Protein AF-A0A7S0U1W2-F1 (afdb_monomer)

pLDDT: mean 80.25, std 11.86, range [46.16, 93.88]

Organism: Hemiselmis andersenii (NCBI:txid464988)

Nearest PDB structures (foldseek):
  1sfx-assembly1_A  TM=6.757E-01  e=2.272E-01  Archaeoglobus fulgidus DSM 4304
  3e6m-assembly2_D  TM=7.258E-01  e=4.079E-01  Ruegeria pomeroyi
  4zzl-assembly1_A  TM=5.467E-01  e=7.929E-02  Pseudomonas aeruginosa
  3g3z-assembly1_B  TM=7.580E-01  e=5.154E-01  Neisseria meningitidis serogroup B
  4gcv-assembly6_K  TM=6.200E-01  e=6.143E-01  Pseudomonas aeruginosa PAO1

Structure (mmCIF, N/CA/C/O backbone):
data_AF-A0A7S0U1W2-F1
#
_entry.id   AF-A0A7S0U1W2-F1
#
loop_
_atom_site.group_PDB
_atom_site.id
_atom_site.type_symbol
_atom_site.label_atom_id
_atom_site.label_alt_id
_atom_site.label_comp_id
_atom_site.label_asym_id
_atom_site.label_entity_id
_atom_site.label_seq_id
_atom_site.pdbx_PDB_ins_code
_atom_site.Cartn_x
_atom_site.Cartn_y
_atom_site.Cartn_z
_atom_site.occupancy
_atom_site.B_iso_or_equiv
_atom_site.auth_seq_id
_atom_site.auth_comp_id
_atom_site.auth_asym_id
_atom_site.auth_atom_id
_atom_site.pdbx_PDB_model_num
ATOM 1 N N . LYS A 1 1 ? 10.423 20.062 5.511 1.00 53.53 1 LYS A N 1
ATOM 2 C CA . LYS A 1 1 ? 10.220 18.624 5.182 1.00 53.53 1 LYS A CA 1
ATOM 3 C C . LYS A 1 1 ? 10.219 17.851 6.493 1.00 53.53 1 LYS A C 1
ATOM 5 O O . LYS A 1 1 ? 11.208 17.937 7.195 1.00 53.53 1 LYS A O 1
ATOM 10 N N . MET A 1 2 ? 9.140 17.138 6.807 1.00 59.88 2 MET A N 1
ATOM 11 C CA . MET A 1 2 ? 8.998 16.365 8.052 1.00 59.88 2 MET A CA 1
ATOM 12 C C . MET A 1 2 ? 10.034 15.234 8.143 1.00 59.88 2 MET A C 1
ATOM 14 O O . MET A 1 2 ? 10.199 14.505 7.146 1.00 59.88 2 MET A O 1
ATOM 18 N N . THR A 1 3 ? 10.687 15.077 9.297 1.00 79.56 3 THR A N 1
ATOM 19 C CA . THR A 1 3 ? 11.699 14.039 9.556 1.00 79.56 3 THR A CA 1
ATOM 20 C C . THR A 1 3 ? 11.063 12.641 9.604 1.00 79.56 3 THR A C 1
ATOM 22 O O . THR A 1 3 ? 9.839 12.486 9.663 1.00 79.56 3 THR A O 1
ATOM 25 N N . LYS A 1 4 ? 11.873 11.576 9.502 1.00 71.12 4 LYS A N 1
ATOM 26 C CA . LYS A 1 4 ? 11.363 10.189 9.576 1.00 71.12 4 LYS A CA 1
ATOM 27 C C . LYS A 1 4 ? 10.702 9.900 10.929 1.00 71.12 4 LYS A C 1
ATOM 29 O O . LYS A 1 4 ? 9.707 9.181 10.968 1.00 71.12 4 LYS A O 1
ATOM 34 N N . GLU A 1 5 ? 11.243 10.486 11.989 1.00 70.44 5 GLU A N 1
ATOM 35 C CA . GLU A 1 5 ? 10.803 10.317 13.371 1.00 70.44 5 GLU A CA 1
ATOM 36 C C . GLU A 1 5 ? 9.471 11.030 13.632 1.00 70.44 5 GLU A C 1
ATOM 38 O O . GLU A 1 5 ? 8.516 10.404 14.080 1.00 70.44 5 GLU A O 1
ATOM 43 N N . GLU A 1 6 ? 9.329 12.284 13.190 1.00 69.94 6 GLU A N 1
ATOM 44 C CA . GLU A 1 6 ? 8.062 13.028 13.263 1.00 69.94 6 GLU A CA 1
ATOM 45 C C . GLU A 1 6 ? 6.923 12.309 12.533 1.00 69.94 6 GLU A C 1
ATOM 47 O O . GLU A 1 6 ? 5.793 12.250 13.019 1.00 69.94 6 GLU A O 1
ATOM 52 N N . ARG A 1 7 ? 7.217 11.708 11.372 1.00 70.69 7 ARG A N 1
ATOM 53 C CA . ARG A 1 7 ? 6.228 10.905 10.642 1.00 70.69 7 ARG A CA 1
ATOM 54 C C . ARG A 1 7 ? 5.816 9.682 11.440 1.00 70.69 7 ARG A C 1
ATOM 56 O O . ARG A 1 7 ? 4.641 9.341 11.422 1.00 70.69 7 ARG A O 1
ATOM 63 N N . GLN A 1 8 ? 6.753 8.998 12.089 1.00 70.50 8 GLN A N 1
ATOM 64 C CA . GLN A 1 8 ? 6.433 7.827 12.899 1.00 70.50 8 GLN A CA 1
ATOM 65 C C . GLN A 1 8 ? 5.593 8.223 14.121 1.00 70.50 8 GLN A C 1
ATOM 67 O O . GLN A 1 8 ? 4.567 7.592 14.366 1.00 70.50 8 GLN A O 1
ATOM 72 N N . ASN A 1 9 ? 5.932 9.327 14.785 1.00 73.88 9 ASN A N 1
ATOM 73 C CA . ASN A 1 9 ? 5.165 9.860 15.912 1.00 73.88 9 ASN A CA 1
ATOM 74 C C . ASN A 1 9 ? 3.749 10.278 15.501 1.00 73.88 9 ASN A C 1
ATOM 76 O O . ASN A 1 9 ? 2.788 9.970 16.201 1.00 73.88 9 ASN A O 1
ATOM 80 N N . GLN A 1 10 ? 3.572 10.888 14.324 1.00 76.69 10 GLN A N 1
ATOM 81 C CA . GLN A 1 10 ? 2.232 11.164 13.793 1.00 76.69 10 GLN A CA 1
ATOM 82 C C . GLN A 1 10 ? 1.429 9.890 13.534 1.00 76.69 10 GLN A C 1
ATOM 84 O O . GLN A 1 10 ? 0.219 9.873 13.760 1.00 76.69 10 GLN A O 1
ATOM 89 N N . LYS A 1 11 ? 2.076 8.815 13.065 1.00 73.25 11 LYS A N 1
ATOM 90 C CA . LYS A 1 11 ? 1.386 7.538 12.862 1.00 73.25 11 LYS A CA 1
ATOM 91 C C . LYS A 1 11 ? 0.906 6.945 14.183 1.00 73.25 11 LYS A C 1
ATOM 93 O O . LYS A 1 11 ? -0.236 6.496 14.228 1.00 73.25 11 LYS A O 1
ATOM 98 N N . ILE A 1 12 ? 1.755 6.973 15.213 1.00 77.06 12 ILE A N 1
ATOM 99 C CA . ILE A 1 12 ? 1.435 6.492 16.565 1.00 77.06 12 ILE A CA 1
ATOM 100 C C . ILE A 1 12 ? 0.290 7.320 17.149 1.00 77.06 12 ILE A C 1
ATOM 102 O O . ILE A 1 12 ? -0.743 6.760 17.499 1.00 77.06 12 ILE A O 1
ATOM 106 N N . LYS A 1 13 ? 0.395 8.652 17.113 1.00 81.12 13 LYS A N 1
ATOM 107 C CA . LYS A 1 13 ? -0.654 9.555 17.601 1.00 81.12 13 LYS A CA 1
ATOM 108 C C . LYS A 1 13 ? -2.004 9.305 16.923 1.00 81.12 13 LYS A C 1
ATOM 110 O O . LYS A 1 13 ? -3.034 9.225 17.583 1.00 81.12 13 LYS A O 1
ATOM 115 N N . ARG A 1 14 ? -2.017 9.117 15.597 1.00 79.00 14 ARG A N 1
ATOM 116 C CA . ARG A 1 14 ? -3.259 8.811 14.866 1.00 79.00 14 ARG A CA 1
ATOM 117 C C . ARG A 1 14 ? -3.827 7.441 15.246 1.00 79.00 14 ARG A C 1
ATOM 119 O O . ARG A 1 14 ? -5.040 7.266 15.272 1.00 79.00 14 ARG A O 1
ATOM 126 N N . GLN A 1 15 ? -2.963 6.464 15.514 1.00 81.75 15 GLN A N 1
ATOM 127 C CA . GLN A 1 15 ? -3.381 5.150 15.993 1.00 81.75 15 GLN A CA 1
ATOM 128 C C . GLN A 1 15 ? -4.019 5.247 17.384 1.00 81.75 15 GLN A C 1
ATOM 130 O O . GLN A 1 15 ? -5.081 4.667 17.598 1.00 81.75 15 GLN A O 1
ATOM 135 N N . GLU A 1 16 ? -3.440 6.032 18.291 1.00 81.56 16 GLU A N 1
ATOM 136 C CA . GLU A 1 16 ? -4.019 6.317 19.609 1.00 81.56 16 GLU A CA 1
ATOM 137 C C . GLU A 1 16 ? -5.373 7.029 19.509 1.00 81.56 16 GLU A C 1
ATOM 139 O O . GLU A 1 16 ? -6.297 6.684 20.241 1.00 81.56 16 GLU A O 1
ATOM 144 N N . GLU A 1 17 ? -5.531 7.973 18.578 1.00 84.38 17 GLU A N 1
ATOM 145 C CA . GLU A 1 17 ? -6.816 8.637 18.311 1.00 84.38 17 GL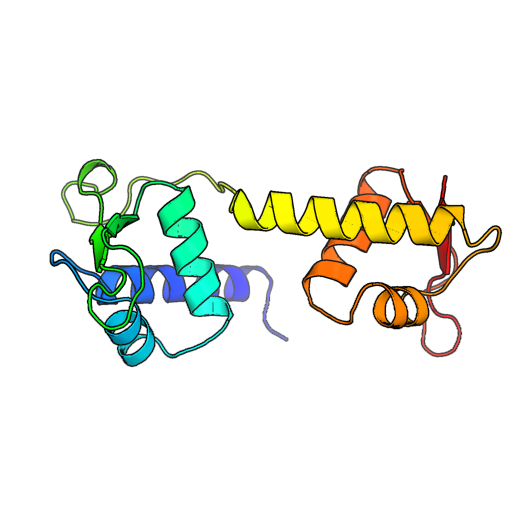U A CA 1
ATOM 146 C C . GLU A 1 17 ? -7.895 7.636 17.867 1.00 84.38 17 GLU A C 1
ATOM 148 O O . GLU A 1 17 ? -9.014 7.675 18.381 1.00 84.38 17 GLU A O 1
ATOM 153 N N . VAL A 1 18 ? -7.562 6.697 16.969 1.00 84.25 18 VAL A N 1
ATOM 154 C CA . VAL A 1 18 ? -8.474 5.612 16.552 1.00 84.25 18 VAL A CA 1
ATOM 155 C C . VAL A 1 18 ? -8.858 4.725 17.730 1.00 84.25 18 VAL A C 1
ATOM 157 O O . VAL A 1 18 ? -10.035 4.423 17.914 1.00 84.25 18 VAL A O 1
ATOM 160 N N . MET A 1 19 ? -7.889 4.345 18.558 1.00 81.81 19 MET A N 1
ATOM 161 C CA . MET A 1 19 ? -8.143 3.529 19.745 1.00 81.81 19 MET A CA 1
ATOM 162 C C . MET A 1 19 ? -9.026 4.261 20.757 1.00 81.81 19 MET A C 1
ATOM 164 O O . MET A 1 19 ? -9.996 3.696 21.259 1.00 81.81 19 MET A O 1
ATOM 168 N N . ARG A 1 20 ? -8.759 5.546 21.002 1.00 83.75 20 ARG A N 1
ATOM 169 C CA . ARG A 1 20 ? -9.574 6.391 21.881 1.00 83.75 20 ARG A CA 1
ATOM 170 C C . ARG A 1 20 ? -10.997 6.565 21.349 1.00 83.75 20 ARG A C 1
ATOM 172 O O . ARG A 1 20 ? -11.936 6.610 22.139 1.00 83.75 20 ARG A O 1
ATOM 179 N N . ALA A 1 21 ? -11.167 6.642 20.029 1.00 85.06 21 ALA A N 1
ATOM 180 C CA . ALA A 1 21 ? -12.479 6.753 19.401 1.00 85.06 21 ALA A CA 1
ATOM 181 C C . ALA A 1 21 ? -13.338 5.490 19.584 1.00 85.06 21 ALA A C 1
ATOM 183 O O . ALA A 1 21 ?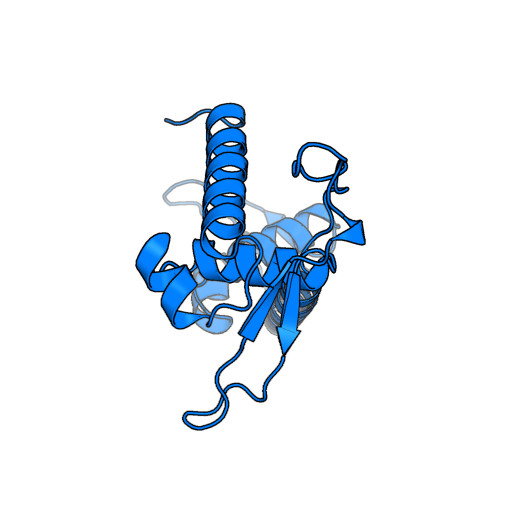 -14.557 5.626 19.730 1.00 85.06 21 ALA A O 1
ATOM 184 N N . ILE A 1 22 ? -12.714 4.303 19.603 1.00 84.88 22 ILE A N 1
ATOM 185 C CA . ILE A 1 22 ? -13.371 3.024 19.918 1.00 84.88 22 ILE A CA 1
ATOM 186 C C . ILE A 1 22 ? -13.666 2.933 21.419 1.00 84.88 22 ILE A C 1
ATOM 188 O O . ILE A 1 22 ? -14.805 2.704 21.820 1.00 84.88 22 ILE A O 1
ATOM 192 N N . GLY A 1 23 ? -12.661 3.183 22.260 1.00 79.44 23 GLY A N 1
ATOM 193 C CA . GLY A 1 23 ? -12.806 3.131 23.712 1.00 79.44 23 GLY A CA 1
ATOM 194 C C . GLY A 1 23 ? -13.235 1.749 24.221 1.00 79.44 23 GLY A C 1
ATOM 195 O O . GLY A 1 23 ? -12.903 0.717 23.643 1.00 79.44 23 GLY A O 1
ATOM 196 N N . ARG A 1 24 ? -13.968 1.723 25.341 1.00 73.50 24 ARG A N 1
ATOM 197 C CA . ARG A 1 24 ? -14.399 0.478 26.011 1.00 73.50 24 ARG A CA 1
ATOM 198 C C . ARG A 1 24 ? -15.697 -0.122 25.454 1.00 73.50 24 ARG A C 1
ATOM 200 O O . ARG A 1 24 ? -16.049 -1.235 25.830 1.00 73.50 24 ARG A O 1
ATOM 207 N N . ALA A 1 25 ? -16.415 0.600 24.597 1.00 76.06 25 ALA A N 1
ATOM 208 C CA . ALA A 1 25 ? -17.709 0.183 24.063 1.00 76.06 25 ALA A CA 1
ATOM 209 C C . ALA A 1 25 ? -17.594 -0.286 22.605 1.00 76.06 25 ALA A C 1
ATOM 211 O O . ALA A 1 25 ? -16.645 0.048 21.898 1.00 76.06 25 ALA A O 1
ATOM 212 N N . SER A 1 26 ? -18.584 -1.047 22.137 1.00 83.50 26 SER A N 1
ATOM 213 C CA . SER A 1 26 ? -18.717 -1.370 20.716 1.00 83.50 26 SER A 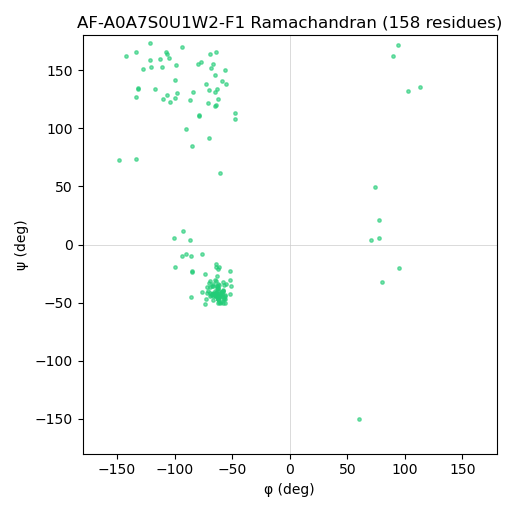CA 1
ATOM 214 C C . SER A 1 26 ? -19.151 -0.135 19.931 1.00 83.50 26 SER A C 1
ATOM 216 O O . SER A 1 26 ? -20.222 0.411 20.195 1.00 83.50 26 SER A O 1
ATOM 218 N N . VAL A 1 27 ? -18.357 0.277 18.944 1.00 87.69 27 VAL A N 1
ATOM 219 C CA . VAL A 1 27 ? -18.674 1.421 18.073 1.00 87.69 27 VAL A CA 1
ATOM 220 C C . VAL A 1 27 ? -18.755 0.997 16.615 1.00 87.69 27 VAL A C 1
ATOM 222 O O . VAL A 1 27 ? -18.097 0.049 16.197 1.00 87.69 27 VAL A O 1
ATOM 225 N N . THR A 1 28 ? -19.538 1.704 15.808 1.00 87.38 28 THR A N 1
ATOM 226 C CA . THR A 1 28 ? -19.588 1.451 14.362 1.00 87.38 28 THR A CA 1
ATOM 227 C C . THR A 1 28 ? -18.370 2.043 13.650 1.00 87.38 28 THR A C 1
ATOM 229 O O . THR A 1 28 ? -17.779 3.015 14.129 1.00 87.38 28 THR A O 1
ATOM 232 N N . GLU A 1 29 ? -18.019 1.516 12.467 1.00 84.44 29 GLU A N 1
ATOM 233 C CA . GLU A 1 29 ? -16.972 2.126 11.621 1.00 84.44 29 GLU A CA 1
ATOM 234 C C . GLU A 1 29 ? -17.251 3.616 11.388 1.00 84.44 29 GLU A C 1
ATOM 236 O O . GLU A 1 29 ? -16.358 4.451 11.511 1.00 84.44 29 GLU A O 1
ATOM 241 N N . LYS A 1 30 ? -18.520 3.951 11.118 1.00 85.31 30 LYS A N 1
ATOM 242 C CA . LYS A 1 30 ? -18.970 5.320 10.866 1.00 85.31 30 LYS A CA 1
ATOM 243 C C . LYS A 1 30 ? -18.638 6.251 12.035 1.00 85.31 30 LYS A C 1
ATOM 245 O O . LYS A 1 30 ? -18.038 7.293 11.802 1.00 85.31 30 LYS A O 1
ATOM 250 N N . CYS A 1 31 ? -18.916 5.851 13.279 1.00 85.38 31 CYS A N 1
ATOM 251 C CA . CYS A 1 31 ? -18.571 6.658 14.454 1.00 85.38 31 CYS A CA 1
ATOM 252 C C . CYS A 1 31 ? -17.059 6.873 14.613 1.00 85.38 31 CYS A C 1
ATOM 254 O O . CYS A 1 31 ? -16.632 7.951 15.026 1.00 85.38 31 CYS A O 1
ATOM 256 N N . VAL A 1 32 ? -16.234 5.869 14.300 1.00 86.44 32 VAL A N 1
ATOM 257 C CA . VAL A 1 32 ? -14.770 6.025 14.362 1.00 86.44 32 VAL A CA 1
ATOM 258 C C . VAL A 1 32 ? -14.294 7.024 13.309 1.00 86.44 32 VAL A C 1
ATOM 260 O O . VAL A 1 32 ? -13.483 7.902 13.607 1.00 86.44 32 VAL A O 1
ATOM 263 N N . LEU A 1 33 ? -14.814 6.912 12.085 1.00 86.88 33 LEU A N 1
ATOM 264 C CA . LEU A 1 33 ? -14.470 7.808 10.983 1.00 86.88 33 LEU A CA 1
ATOM 265 C C . LEU A 1 33 ? -14.973 9.238 11.223 1.00 86.88 33 LEU A C 1
ATOM 267 O O . LEU A 1 33 ? -14.256 10.175 10.896 1.00 86.88 33 LEU A O 1
ATOM 271 N N . GLU A 1 34 ? -16.137 9.427 11.844 1.00 86.38 34 GLU A N 1
ATOM 272 C CA . GLU A 1 34 ? -16.636 10.754 12.232 1.00 86.38 34 GLU A CA 1
ATOM 273 C C . GLU A 1 34 ? -15.749 11.417 13.298 1.00 86.38 34 GLU A C 1
ATOM 275 O O . GLU A 1 34 ? -15.466 12.607 13.200 1.00 86.38 34 GLU A O 1
ATOM 280 N N . LYS A 1 35 ? -15.247 10.656 14.282 1.00 86.12 35 LYS A N 1
ATOM 281 C CA . LYS A 1 35 ? -14.401 11.198 15.363 1.00 86.12 35 LYS A CA 1
ATOM 282 C C . LYS A 1 35 ? -12.962 11.501 14.937 1.00 86.12 35 LYS A C 1
ATOM 284 O O . LYS A 1 35 ? -12.388 12.489 15.383 1.00 86.12 35 LYS A O 1
ATOM 289 N N . VAL A 1 36 ? -12.351 10.634 14.128 1.00 85.69 36 VAL A N 1
ATOM 290 C CA . VAL A 1 36 ? -10.917 10.725 13.760 1.00 85.69 36 VAL A CA 1
ATOM 291 C C . VAL A 1 36 ? -10.709 11.361 12.380 1.00 85.69 36 VAL A C 1
ATOM 293 O O . VAL A 1 36 ? -9.612 11.823 12.043 1.00 85.69 36 VAL A O 1
ATOM 296 N N . GLY A 1 37 ? -11.759 11.375 11.563 1.00 85.50 37 GLY A N 1
ATOM 297 C CA . GLY A 1 37 ? -11.755 11.801 10.172 1.00 85.50 37 GLY A CA 1
ATOM 298 C C . GLY A 1 37 ? -11.770 10.614 9.211 1.00 85.50 37 GLY A C 1
ATOM 299 O O . GLY A 1 37 ? -10.956 9.683 9.319 1.00 85.50 37 GLY A O 1
ATOM 300 N N . ASP A 1 38 ? -12.670 10.685 8.227 1.00 84.31 38 ASP A N 1
ATOM 301 C CA . ASP A 1 38 ? -12.728 9.743 7.118 1.00 84.31 38 ASP A CA 1
ATOM 302 C C . ASP A 1 38 ? -11.527 9.960 6.192 1.00 84.31 38 ASP A C 1
ATOM 304 O O . ASP A 1 38 ? -11.532 10.768 5.264 1.00 84.31 38 ASP A O 1
ATOM 308 N N . SER A 1 39 ? -10.460 9.218 6.469 1.00 81.50 39 SER A N 1
ATOM 309 C CA . SER A 1 39 ? -9.296 9.171 5.607 1.00 81.50 39 SER A CA 1
ATOM 310 C C . SER A 1 39 ? -8.946 7.733 5.262 1.00 81.50 39 SER A C 1
ATOM 312 O O . SER A 1 39 ? -9.127 6.793 6.047 1.00 81.50 39 SER A O 1
ATOM 314 N N . ARG A 1 40 ? -8.345 7.556 4.080 1.00 78.38 40 ARG A N 1
ATOM 315 C CA . ARG A 1 40 ? -7.731 6.281 3.687 1.00 78.38 40 ARG A CA 1
ATOM 316 C C . ARG A 1 40 ? -6.767 5.770 4.761 1.00 78.38 40 ARG A C 1
ATOM 318 O O . ARG A 1 40 ? -6.685 4.563 4.974 1.00 78.38 40 ARG A O 1
ATOM 325 N N . TYR A 1 41 ? -6.066 6.687 5.425 1.00 80.25 41 TYR A N 1
ATOM 326 C CA . TYR A 1 41 ? -5.109 6.377 6.474 1.00 80.25 41 TYR A CA 1
ATOM 327 C C . TYR A 1 41 ? -5.798 5.845 7.742 1.00 80.25 41 TYR A C 1
ATOM 329 O O . TYR A 1 41 ? -5.393 4.801 8.244 1.00 80.25 41 TYR A O 1
ATOM 337 N N . THR A 1 42 ? -6.902 6.460 8.181 1.00 83.12 42 THR A N 1
ATOM 338 C CA . THR A 1 42 ? -7.724 5.997 9.318 1.00 83.12 42 THR A CA 1
ATOM 339 C C . THR A 1 42 ? -8.244 4.577 9.086 1.00 83.12 42 THR A C 1
ATOM 341 O O . THR A 1 42 ? -8.079 3.701 9.935 1.00 83.12 42 THR A O 1
ATOM 344 N N . ARG A 1 43 ? -8.794 4.301 7.893 1.00 83.38 43 ARG A N 1
ATOM 345 C CA . ARG A 1 43 ? -9.242 2.945 7.522 1.00 83.38 43 ARG A CA 1
ATOM 346 C C . ARG A 1 43 ? -8.094 1.934 7.494 1.00 83.38 43 ARG A C 1
ATOM 348 O O . ARG A 1 43 ? -8.292 0.758 7.780 1.00 83.38 43 ARG A O 1
ATOM 355 N N . GLU A 1 44 ? -6.892 2.362 7.113 1.00 79.44 44 GLU A N 1
ATOM 356 C CA . GLU A 1 44 ? -5.711 1.495 7.101 1.00 79.44 44 GLU A CA 1
ATOM 357 C C . GLU A 1 44 ? -5.210 1.172 8.512 1.00 79.44 44 GLU A C 1
ATOM 359 O O . GLU A 1 44 ? -4.834 0.028 8.762 1.00 79.44 44 GLU A O 1
ATOM 364 N N . ILE A 1 45 ? -5.290 2.128 9.442 1.00 83.00 45 ILE A N 1
ATOM 365 C CA . ILE A 1 45 ? -5.055 1.883 10.870 1.00 83.00 45 ILE A CA 1
ATOM 366 C C . ILE A 1 45 ? -6.072 0.872 11.401 1.00 83.00 45 ILE A C 1
ATOM 368 O O . ILE A 1 45 ? -5.664 -0.126 11.984 1.00 83.00 45 ILE A O 1
ATOM 372 N N . LEU A 1 46 ? -7.371 1.065 11.142 1.00 83.88 46 LEU A N 1
ATOM 373 C CA . LEU A 1 46 ? -8.409 0.118 11.568 1.00 83.88 46 LEU A CA 1
ATOM 374 C C . LEU A 1 46 ? -8.143 -1.298 11.050 1.00 83.88 46 LEU A C 1
ATOM 376 O O . LEU A 1 46 ? -8.176 -2.248 11.825 1.00 83.88 46 LEU A O 1
ATOM 380 N N . ARG A 1 47 ? -7.811 -1.456 9.762 1.00 82.81 47 ARG A N 1
ATOM 381 C CA . ARG A 1 47 ? -7.450 -2.772 9.207 1.00 82.81 47 ARG A CA 1
ATOM 382 C C . ARG A 1 47 ? -6.234 -3.384 9.896 1.00 82.81 47 ARG A C 1
ATOM 384 O O . ARG A 1 47 ? -6.245 -4.580 10.167 1.00 82.81 47 ARG A O 1
ATOM 391 N N . ARG A 1 48 ? -5.209 -2.582 10.199 1.00 80.12 48 ARG A N 1
ATOM 392 C CA . ARG A 1 48 ? -4.027 -3.059 10.925 1.00 80.12 48 ARG A CA 1
ATOM 393 C C . ARG A 1 48 ? -4.384 -3.513 12.340 1.00 80.12 48 ARG A C 1
ATOM 395 O O . ARG A 1 48 ? -3.953 -4.585 12.736 1.00 80.12 48 ARG A O 1
ATOM 402 N N . LEU A 1 49 ? -5.192 -2.745 13.065 1.00 81.75 49 LEU A N 1
ATOM 403 C CA . LEU A 1 49 ? -5.632 -3.095 14.418 1.00 81.75 49 LEU A CA 1
ATOM 404 C C . LEU A 1 49 ? -6.476 -4.379 14.439 1.00 81.75 49 LEU A C 1
ATOM 406 O O . LEU A 1 49 ? -6.315 -5.197 15.341 1.00 81.75 49 LEU A O 1
ATOM 410 N N . LEU A 1 50 ? -7.325 -4.582 13.423 1.00 82.31 50 LEU A N 1
ATOM 411 C CA . LEU A 1 50 ? -8.054 -5.841 13.229 1.00 82.31 50 LEU A CA 1
ATOM 412 C C . LEU A 1 50 ? -7.102 -7.012 12.982 1.00 82.31 50 LEU A C 1
ATOM 414 O O . LEU A 1 50 ? -7.232 -8.068 13.589 1.00 82.31 50 LEU A O 1
ATOM 418 N N . ALA A 1 51 ? -6.126 -6.818 12.098 1.00 75.31 51 ALA A N 1
ATOM 419 C CA . ALA A 1 51 ? -5.131 -7.834 11.789 1.00 75.31 51 ALA A CA 1
ATOM 420 C C . ALA A 1 51 ? -4.239 -8.199 12.983 1.00 75.31 51 ALA A C 1
ATOM 422 O O . ALA A 1 51 ? -3.792 -9.336 13.086 1.00 75.31 51 ALA A O 1
ATOM 423 N N .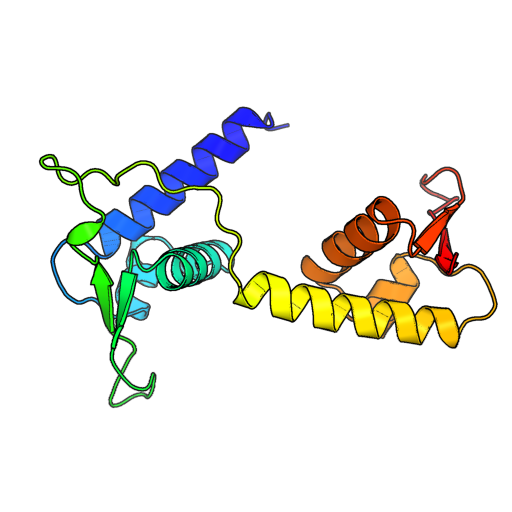 GLN A 1 52 ? -3.978 -7.239 13.871 1.00 73.94 52 GLN A N 1
ATOM 424 C CA . GLN A 1 52 ? -3.229 -7.450 15.107 1.00 73.94 52 GLN A CA 1
ATOM 425 C C . GLN A 1 52 ? -4.062 -8.154 16.191 1.00 73.94 52 GLN A C 1
ATOM 427 O O . GLN A 1 52 ? -3.516 -8.479 17.238 1.00 73.94 52 GLN A O 1
ATOM 432 N N . GLY A 1 53 ? -5.371 -8.351 15.987 1.00 74.00 53 GLY A N 1
ATOM 433 C CA . GLY A 1 53 ? -6.272 -8.894 17.010 1.00 74.00 53 GLY A CA 1
ATOM 434 C C . GLY A 1 53 ? -6.553 -7.935 18.175 1.00 74.00 53 GLY A C 1
ATOM 435 O O . GLY A 1 53 ? -7.269 -8.295 19.110 1.00 74.00 53 GLY A O 1
ATOM 436 N N . ILE A 1 54 ? -6.029 -6.703 18.108 1.00 79.12 54 ILE A N 1
ATOM 437 C CA . ILE A 1 54 ? -6.257 -5.637 19.095 1.00 79.12 54 ILE A CA 1
ATOM 438 C C . ILE A 1 54 ? -7.698 -5.155 19.023 1.00 79.12 54 ILE A C 1
ATOM 440 O O . ILE A 1 54 ? -8.294 -4.814 20.038 1.00 79.12 54 ILE A O 1
ATOM 444 N N . VAL A 1 55 ? -8.261 -5.103 17.819 1.00 84.19 55 VAL A N 1
ATOM 445 C CA . VAL A 1 55 ? -9.660 -4.755 17.612 1.00 84.19 55 VAL A CA 1
ATOM 446 C C . VAL A 1 55 ? -10.355 -5.955 16.995 1.00 84.19 55 VAL A C 1
ATOM 448 O O . VAL A 1 55 ? -9.861 -6.561 16.052 1.00 84.19 55 VAL A O 1
ATOM 451 N N . ASN A 1 56 ? -11.523 -6.287 17.521 1.00 84.81 56 ASN A N 1
ATOM 452 C CA . ASN A 1 56 ? -12.421 -7.263 16.938 1.00 84.81 56 ASN A CA 1
ATOM 453 C C . ASN A 1 56 ? -13.522 -6.547 16.173 1.00 84.81 56 ASN A C 1
ATOM 455 O O . ASN A 1 56 ? -14.034 -5.517 16.613 1.00 84.81 56 ASN A O 1
ATOM 459 N N . ARG A 1 57 ? -13.893 -7.127 15.033 1.00 87.44 57 ARG A N 1
ATOM 460 C CA . ARG A 1 57 ? -15.024 -6.680 14.228 1.00 87.44 57 ARG A CA 1
ATOM 461 C C . ARG A 1 57 ? -16.146 -7.703 14.313 1.00 87.44 57 ARG A C 1
ATOM 463 O O . ARG A 1 57 ? -15.930 -8.867 13.986 1.00 87.44 57 ARG A O 1
ATOM 470 N N . LYS A 1 58 ? -17.337 -7.257 14.695 1.00 82.50 58 LYS A N 1
ATOM 471 C CA . LYS A 1 58 ? -18.588 -8.021 14.638 1.00 82.50 58 LYS A CA 1
ATOM 472 C C . LYS A 1 58 ? -19.532 -7.398 13.604 1.00 82.50 58 LYS A C 1
ATOM 474 O O . LYS A 1 58 ? -19.368 -6.234 13.243 1.00 82.50 58 LYS A O 1
ATOM 479 N N . GLY A 1 59 ? -20.494 -8.182 13.130 1.00 79.88 59 GLY A N 1
ATOM 480 C CA . GLY A 1 59 ? -21.470 -7.763 12.122 1.00 79.88 59 GLY A CA 1
ATOM 481 C C . GLY A 1 59 ? -21.026 -8.024 10.679 1.00 79.88 59 GLY A C 1
ATOM 482 O O . GLY A 1 59 ? -19.848 -8.269 10.394 1.00 79.88 59 GLY A O 1
ATOM 483 N N . LYS A 1 60 ? -21.995 -8.010 9.763 1.00 77.38 60 LYS A N 1
ATOM 484 C CA . LYS A 1 60 ? -21.832 -8.347 8.339 1.00 77.38 60 LYS A CA 1
ATOM 485 C C . LYS A 1 60 ? -21.481 -7.149 7.448 1.00 77.38 60 LYS A C 1
ATOM 487 O O . LYS A 1 60 ? -21.148 -7.350 6.283 1.00 77.38 60 LYS A O 1
ATOM 492 N N . GLY A 1 61 ? -21.513 -5.926 7.979 1.00 75.69 61 GLY A N 1
ATOM 493 C CA . GLY A 1 61 ? -21.175 -4.705 7.241 1.00 75.69 61 GLY A CA 1
ATOM 494 C C . GLY A 1 61 ? -22.271 -4.218 6.296 1.00 75.69 61 GLY A C 1
ATOM 495 O O . GLY A 1 61 ? -21.976 -3.494 5.349 1.00 75.69 61 GLY A O 1
ATOM 496 N N . GLY A 1 62 ? -23.515 -4.637 6.526 1.00 76.19 62 GLY A N 1
ATOM 497 C CA . GLY A 1 62 ? -24.680 -4.172 5.776 1.00 76.19 62 GLY A CA 1
ATOM 498 C C . GLY A 1 62 ? -25.372 -2.995 6.464 1.00 76.19 62 GLY A C 1
ATOM 499 O O . GLY A 1 62 ? -25.112 -2.706 7.628 1.00 76.19 62 GLY A O 1
ATOM 500 N N . SER A 1 63 ? -26.313 -2.353 5.770 1.00 71.12 63 SER A N 1
ATOM 501 C CA . SER A 1 63 ? -27.118 -1.241 6.306 1.00 71.12 63 SER A CA 1
ATOM 502 C C . SER A 1 63 ? -27.857 -1.609 7.600 1.00 71.12 63 SER A C 1
ATOM 504 O O . SER A 1 63 ? -27.988 -0.779 8.492 1.00 71.12 63 SER A O 1
ATOM 506 N N . ASN A 1 64 ? -28.290 -2.871 7.703 1.00 75.62 64 ASN A N 1
ATOM 507 C CA . ASN A 1 64 ? -29.023 -3.415 8.851 1.00 75.62 64 ASN A CA 1
ATOM 508 C C . ASN A 1 64 ? -28.115 -4.091 9.894 1.00 75.62 64 ASN A C 1
ATOM 510 O O . ASN A 1 64 ? -28.589 -4.461 10.960 1.00 75.62 64 ASN A O 1
ATOM 514 N N . ASP A 1 65 ? -26.832 -4.291 9.582 1.00 76.81 65 ASP A N 1
ATOM 515 C CA . ASP A 1 65 ? -25.858 -4.939 10.467 1.00 76.81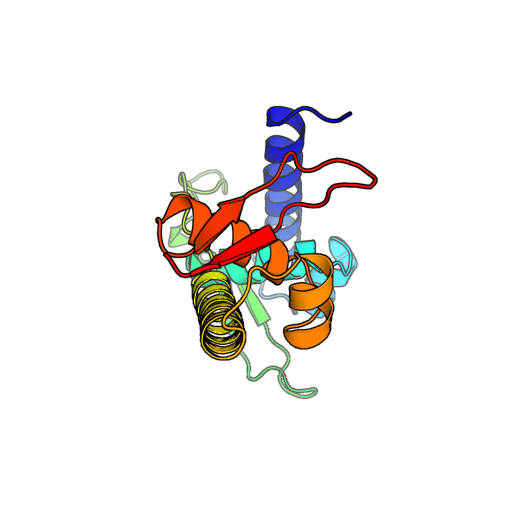 65 ASP A CA 1
ATOM 516 C C . ASP A 1 65 ? -24.466 -4.334 10.215 1.00 76.81 65 ASP A C 1
ATOM 518 O O . ASP A 1 65 ? -23.628 -4.939 9.528 1.00 76.81 65 ASP A O 1
ATOM 522 N N . PRO A 1 66 ? -24.243 -3.082 10.661 1.00 80.38 66 PRO A N 1
ATOM 523 C CA . PRO A 1 66 ? -23.001 -2.372 10.409 1.00 80.38 66 PRO A CA 1
ATOM 524 C C . PRO A 1 66 ? -21.842 -3.040 11.146 1.00 80.38 66 PRO A C 1
ATOM 526 O O . PRO A 1 66 ? -22.013 -3.682 12.180 1.00 80.38 66 PRO A O 1
ATOM 529 N N . PHE A 1 67 ? -20.624 -2.845 10.643 1.00 84.06 67 PHE A N 1
ATOM 530 C CA . PHE A 1 67 ? -19.447 -3.337 11.345 1.00 84.06 67 PHE A CA 1
ATOM 531 C C . PHE A 1 67 ? -19.288 -2.640 12.698 1.00 84.06 67 PHE A C 1
ATOM 533 O O . PHE A 1 67 ? -19.113 -1.419 12.758 1.00 84.06 67 PHE A O 1
ATOM 540 N N . LEU A 1 68 ? -19.307 -3.439 13.763 1.00 86.75 68 LEU A N 1
ATOM 541 C CA . LEU A 1 68 ? -19.047 -3.032 15.136 1.00 86.75 68 LEU A CA 1
ATOM 542 C C . LEU A 1 68 ? -17.615 -3.390 15.515 1.00 86.75 68 LEU A C 1
ATOM 544 O O . LEU A 1 68 ? -17.200 -4.540 15.391 1.00 86.75 68 LEU A O 1
ATOM 548 N N . TYR A 1 69 ? -16.874 -2.404 15.996 1.00 87.88 69 TYR A N 1
ATOM 549 C CA . TYR A 1 69 ? -15.485 -2.501 16.410 1.00 87.88 69 TYR A CA 1
ATOM 550 C C . TYR A 1 69 ? -15.420 -2.460 17.934 1.00 87.88 69 TYR A C 1
ATOM 552 O O . TYR A 1 69 ? -15.988 -1.567 18.562 1.00 87.88 69 TYR A O 1
ATOM 560 N N . THR A 1 70 ? -14.724 -3.426 18.523 1.00 86.19 70 THR A N 1
ATOM 561 C CA . THR A 1 70 ? -14.494 -3.533 19.971 1.00 86.19 70 THR A CA 1
ATOM 562 C C . THR A 1 70 ? -13.020 -3.782 20.234 1.00 86.19 70 THR A C 1
ATOM 564 O O . THR A 1 70 ? -12.441 -4.657 19.591 1.00 86.19 70 THR A O 1
ATOM 567 N N . ILE A 1 71 ? -12.415 -3.070 21.183 1.00 82.62 71 ILE A N 1
ATOM 568 C CA . ILE A 1 71 ? -11.038 -3.360 21.602 1.00 82.62 71 ILE A CA 1
ATOM 569 C C . ILE A 1 71 ? -11.020 -4.684 22.368 1.00 82.62 71 ILE A C 1
ATOM 571 O O . ILE A 1 71 ? -11.842 -4.918 23.251 1.00 82.62 71 ILE A O 1
ATOM 575 N N . ASN A 1 72 ? -10.076 -5.547 22.020 1.00 75.94 72 ASN A N 1
ATOM 576 C CA . ASN A 1 72 ? -9.794 -6.770 22.740 1.00 75.94 72 ASN A CA 1
ATOM 577 C C . ASN A 1 72 ? -8.961 -6.429 23.982 1.00 75.94 72 ASN A C 1
ATOM 579 O O . ASN A 1 72 ? -7.805 -6.014 23.885 1.00 75.94 72 ASN A O 1
ATOM 583 N N . THR A 1 73 ? -9.568 -6.568 25.158 1.00 66.56 73 THR A N 1
ATOM 584 C CA . THR A 1 73 ? -8.987 -6.158 26.443 1.00 66.56 73 THR A CA 1
ATOM 585 C C . THR A 1 73 ? -7.727 -6.936 26.816 1.00 66.56 73 THR A C 1
ATOM 587 O O . THR A 1 73 ? -6.923 -6.423 27.583 1.00 66.56 73 THR A O 1
ATOM 590 N N . CYS A 1 74 ? -7.491 -8.111 26.224 1.00 58.66 74 CYS A N 1
ATOM 591 C CA . CYS A 1 74 ? -6.273 -8.905 26.430 1.00 58.66 74 CYS A CA 1
ATOM 592 C C . CYS A 1 74 ? -4.984 -8.220 25.940 1.00 58.66 74 CYS A C 1
ATOM 594 O O . CYS A 1 74 ? -3.896 -8.639 26.317 1.00 58.66 74 CYS A O 1
ATOM 596 N N . HIS A 1 75 ? -5.092 -7.186 25.099 1.00 55.91 75 HIS A N 1
ATOM 597 C CA . HIS A 1 75 ? -3.945 -6.419 24.599 1.00 55.91 75 HIS A CA 1
ATOM 598 C C . HIS A 1 75 ? -3.743 -5.083 25.327 1.00 55.91 75 HIS A C 1
ATOM 600 O O . HIS A 1 75 ? -2.884 -4.296 24.931 1.00 55.91 75 HIS A O 1
ATOM 606 N N . LEU A 1 76 ? -4.529 -4.818 26.374 1.00 57.25 76 LEU A N 1
ATOM 607 C CA . LEU A 1 76 ? -4.404 -3.630 27.209 1.00 57.25 76 LEU A CA 1
ATOM 608 C C . LEU A 1 76 ? -3.612 -3.976 28.480 1.00 57.25 76 LEU A C 1
ATOM 610 O O . LEU A 1 76 ? -3.927 -4.937 29.175 1.00 57.25 76 LEU A O 1
ATOM 614 N N . ASN A 1 77 ? -2.607 -3.166 28.795 1.00 55.50 77 ASN A N 1
ATOM 615 C CA . ASN A 1 77 ? -1.955 -3.107 30.098 1.00 55.50 77 ASN A CA 1
ATOM 616 C C . ASN A 1 77 ? -2.959 -2.629 31.163 1.00 55.50 77 ASN A C 1
ATOM 618 O O . ASN A 1 77 ? -3.999 -2.050 30.838 1.00 55.50 77 ASN A O 1
ATOM 622 N N . CYS A 1 78 ? -2.618 -2.807 32.442 1.00 49.56 78 CYS A N 1
ATOM 623 C CA . CYS A 1 78 ? -3.442 -2.424 33.598 1.00 49.56 78 CYS A CA 1
ATOM 624 C C . CYS A 1 78 ? -3.916 -0.955 33.556 1.00 49.56 78 CYS A C 1
ATOM 626 O O . CYS A 1 78 ? -5.029 -0.654 33.983 1.00 49.56 78 CYS A O 1
ATOM 628 N N . ASP A 1 79 ? -3.117 -0.069 32.952 1.00 50.97 79 ASP A N 1
ATOM 629 C CA . ASP A 1 79 ? -3.407 1.365 32.796 1.00 50.97 79 ASP A CA 1
ATOM 630 C C . ASP A 1 79 ? -4.234 1.705 31.537 1.00 50.97 79 ASP A C 1
ATOM 632 O O . ASP A 1 79 ? -4.473 2.871 31.225 1.00 50.97 79 ASP A O 1
ATOM 636 N N . GLY A 1 80 ? -4.669 0.704 30.766 1.00 53.19 80 GLY A N 1
ATOM 637 C CA . GLY A 1 80 ? -5.407 0.891 29.512 1.00 53.19 80 GLY A CA 1
ATOM 638 C C . GLY A 1 80 ? -4.544 1.285 28.303 1.00 53.19 80 GLY A C 1
ATOM 639 O O . GLY A 1 80 ? -5.096 1.557 27.236 1.00 53.19 80 GLY A O 1
ATOM 640 N N . GLY A 1 81 ? -3.214 1.308 28.445 1.00 49.38 81 GLY A N 1
ATOM 641 C CA . GLY A 1 81 ? -2.260 1.414 27.330 1.00 49.38 81 GLY A CA 1
ATOM 642 C C . GLY A 1 81 ? -2.047 0.065 26.636 1.00 49.38 81 GLY A C 1
ATOM 643 O O . GLY A 1 81 ? -2.261 -0.969 27.249 1.00 49.38 81 GLY A O 1
ATOM 644 N N . LEU A 1 82 ? -1.643 0.033 25.365 1.00 55.12 82 LEU A N 1
ATOM 645 C CA . LEU A 1 82 ? -1.364 -1.235 24.673 1.00 55.12 82 LEU A CA 1
ATOM 646 C C . LEU A 1 82 ? -0.061 -1.867 25.183 1.00 55.12 82 LEU A C 1
ATOM 648 O O . LEU A 1 82 ? 0.943 -1.168 25.322 1.00 55.12 82 LEU A O 1
ATOM 652 N N . ALA A 1 83 ? -0.055 -3.187 25.383 1.00 54.00 83 ALA A N 1
ATOM 653 C CA . ALA A 1 83 ? 1.194 -3.946 25.444 1.00 54.00 83 ALA A CA 1
ATOM 654 C C . ALA A 1 83 ? 1.953 -3.743 24.121 1.00 54.00 83 ALA A C 1
ATOM 656 O O . ALA A 1 83 ? 1.314 -3.676 23.066 1.00 54.00 83 ALA A O 1
ATOM 657 N N . GLU A 1 84 ? 3.283 -3.598 24.161 1.00 48.56 84 GLU A N 1
ATOM 658 C CA . GLU A 1 84 ? 4.110 -3.352 22.972 1.00 48.56 84 GLU A CA 1
ATOM 659 C C . GLU A 1 84 ? 3.735 -4.321 21.846 1.00 48.56 84 GLU A C 1
ATOM 661 O O . GLU A 1 84 ? 3.981 -5.525 21.910 1.00 48.56 84 GLU A O 1
ATOM 666 N N . THR A 1 85 ? 3.079 -3.801 20.809 1.00 49.56 85 THR A N 1
ATOM 667 C CA . THR A 1 85 ? 2.673 -4.632 19.680 1.00 49.56 85 THR A CA 1
ATOM 668 C C . THR A 1 85 ? 3.833 -4.679 18.696 1.00 49.56 85 THR A C 1
ATOM 670 O O . THR A 1 85 ? 4.304 -3.623 18.260 1.00 49.56 85 THR A O 1
ATOM 673 N N . PRO A 1 86 ? 4.321 -5.877 18.318 1.00 46.16 86 PRO A N 1
ATOM 674 C CA . PRO A 1 86 ? 5.331 -5.990 17.280 1.00 46.16 86 PRO A CA 1
ATOM 675 C C . PRO A 1 86 ? 4.806 -5.315 16.011 1.00 46.16 86 PRO A C 1
ATOM 677 O O . PRO A 1 86 ? 3.598 -5.311 15.765 1.00 46.16 86 PRO A O 1
ATOM 680 N N . ASN A 1 87 ? 5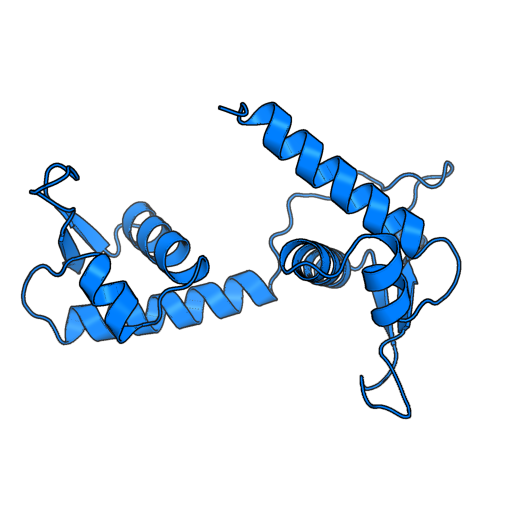.710 -4.765 15.197 1.00 50.50 87 ASN A N 1
ATOM 681 C CA . ASN A 1 87 ? 5.451 -4.164 13.880 1.00 50.50 87 ASN A CA 1
ATOM 682 C C . ASN A 1 87 ? 4.843 -5.176 12.873 1.00 50.50 87 ASN A C 1
ATOM 684 O O . ASN A 1 87 ? 5.420 -5.476 11.829 1.00 50.50 87 ASN A O 1
ATOM 688 N N . LEU A 1 88 ? 3.667 -5.719 13.172 1.00 52.34 88 LEU A N 1
ATOM 689 C CA . LEU A 1 88 ? 2.943 -6.679 12.361 1.00 52.34 88 LEU A CA 1
ATOM 690 C C . LEU A 1 88 ? 2.245 -5.924 11.232 1.00 52.34 88 LEU A C 1
ATOM 692 O O . LEU A 1 88 ? 1.352 -5.093 11.425 1.00 52.34 88 LEU A O 1
ATOM 696 N N . VAL A 1 89 ? 2.747 -6.184 10.030 1.00 56.31 89 VAL A N 1
ATOM 697 C CA . VAL A 1 89 ? 2.245 -5.671 8.758 1.00 56.31 89 VAL A CA 1
ATOM 698 C C . VAL A 1 89 ? 0.838 -6.228 8.527 1.00 56.31 89 VAL A C 1
ATOM 700 O O . VAL A 1 89 ? 0.633 -7.429 8.649 1.00 56.31 89 VAL A O 1
ATOM 703 N N . ASP A 1 90 ? -0.119 -5.363 8.170 1.00 61.62 90 ASP A N 1
ATOM 704 C CA . ASP A 1 90 ? -1.483 -5.751 7.767 1.00 61.62 90 ASP A CA 1
ATOM 705 C C . ASP A 1 90 ? -1.429 -6.901 6.724 1.00 61.62 90 ASP A C 1
ATOM 707 O O . ASP A 1 90 ? -0.971 -6.667 5.599 1.00 61.62 90 ASP A O 1
ATOM 711 N N . PRO A 1 91 ? -1.894 -8.128 7.036 1.00 63.59 91 PRO A N 1
ATOM 712 C CA . PRO A 1 91 ? -1.921 -9.256 6.107 1.00 63.59 91 PRO A CA 1
ATOM 713 C C . PRO A 1 91 ? -2.729 -8.944 4.845 1.00 63.59 91 PRO A C 1
ATOM 715 O O . PRO A 1 91 ? -2.380 -9.383 3.751 1.00 63.59 91 PRO A O 1
ATOM 718 N N . GLY A 1 92 ? -3.770 -8.114 4.954 1.00 70.12 92 GLY A N 1
ATOM 719 C CA . GLY A 1 92 ? -4.531 -7.634 3.807 1.00 70.12 92 GLY A CA 1
ATOM 720 C C . GLY A 1 92 ? -3.727 -6.671 2.933 1.00 70.12 92 GLY A C 1
ATOM 721 O O . GLY A 1 92 ? -3.911 -6.632 1.715 1.00 70.12 92 GLY A O 1
ATOM 722 N N . LEU A 1 93 ? -2.809 -5.889 3.506 1.00 75.50 93 LEU A N 1
ATOM 723 C CA . LEU A 1 93 ? -1.842 -5.105 2.736 1.00 75.50 93 LEU A CA 1
ATOM 724 C C . LEU A 1 93 ? -0.848 -6.018 2.020 1.00 75.50 93 LEU A C 1
ATOM 726 O O . LEU A 1 93 ? -0.583 -5.789 0.844 1.00 75.50 93 LEU A O 1
ATOM 730 N N . GLU A 1 94 ? -0.352 -7.052 2.692 1.00 80.69 94 GLU A N 1
ATOM 731 C CA . GLU A 1 94 ? 0.588 -8.012 2.113 1.00 80.69 94 GLU A CA 1
ATOM 732 C C . GLU A 1 94 ? -0.026 -8.763 0.922 1.00 80.69 94 GLU A C 1
ATOM 734 O O . GLU A 1 94 ? 0.562 -8.798 -0.158 1.00 80.69 94 GLU A O 1
ATOM 739 N N . VAL A 1 95 ? -1.256 -9.270 1.059 1.00 82.12 95 VAL A N 1
ATOM 740 C CA . VAL A 1 95 ? -1.980 -9.934 -0.039 1.00 82.12 95 VAL A CA 1
ATOM 741 C C . VAL A 1 95 ? -2.213 -8.976 -1.210 1.00 82.12 95 VAL A C 1
ATOM 743 O O . VAL A 1 95 ? -1.998 -9.345 -2.365 1.00 82.12 95 VAL A O 1
ATOM 746 N N . ARG A 1 96 ? -2.622 -7.728 -0.938 1.00 83.12 96 ARG A N 1
ATOM 747 C CA . ARG A 1 96 ? -2.796 -6.708 -1.986 1.00 83.12 96 ARG A CA 1
ATOM 748 C C . ARG A 1 96 ? -1.482 -6.402 -2.696 1.00 83.12 96 ARG A C 1
ATOM 750 O O . ARG A 1 96 ? -1.476 -6.324 -3.920 1.00 83.12 96 ARG A O 1
ATOM 757 N N . LEU A 1 97 ? -0.388 -6.247 -1.950 1.00 87.75 97 LEU A N 1
ATOM 758 C CA . LEU A 1 97 ? 0.931 -6.000 -2.524 1.00 87.75 97 LEU A CA 1
ATOM 759 C C . LEU A 1 97 ? 1.367 -7.168 -3.402 1.00 87.75 97 LEU A C 1
ATOM 761 O O . LEU A 1 97 ? 1.723 -6.922 -4.544 1.00 87.75 97 LEU A O 1
ATOM 765 N N . LYS A 1 98 ? 1.226 -8.418 -2.946 1.00 88.88 98 LYS A N 1
ATOM 766 C CA . LYS A 1 98 ? 1.541 -9.603 -3.761 1.00 88.88 98 LYS A CA 1
ATOM 767 C C . LYS A 1 98 ? 0.743 -9.657 -5.067 1.00 88.88 98 LYS A C 1
ATOM 769 O O . LYS A 1 98 ? 1.303 -9.978 -6.108 1.00 88.88 98 LYS A O 1
ATOM 774 N N . ARG A 1 99 ? -0.546 -9.295 -5.044 1.00 90.00 99 ARG A N 1
ATOM 775 C CA . ARG A 1 99 ? -1.370 -9.211 -6.267 1.00 90.00 99 ARG A CA 1
ATOM 776 C C . ARG A 1 99 ? -0.860 -8.142 -7.235 1.00 90.00 99 ARG A C 1
ATOM 778 O O . ARG A 1 99 ? -0.841 -8.369 -8.437 1.00 90.00 99 ARG A O 1
ATOM 785 N N . ILE A 1 100 ? -0.456 -6.980 -6.721 1.00 92.44 100 ILE A N 1
ATOM 786 C CA . ILE A 1 100 ? 0.134 -5.911 -7.540 1.00 92.44 100 ILE A CA 1
ATOM 787 C C . ILE A 1 100 ? 1.496 -6.359 -8.091 1.00 92.44 100 ILE A C 1
ATOM 789 O O . ILE A 1 100 ? 1.771 -6.149 -9.266 1.00 92.44 100 ILE A O 1
ATOM 793 N N . GLU A 1 101 ? 2.325 -7.012 -7.276 1.00 93.88 101 GLU A N 1
ATOM 794 C CA . GLU A 1 101 ? 3.620 -7.564 -7.689 1.00 93.88 101 GLU A CA 1
ATOM 795 C C . GLU A 1 101 ? 3.475 -8.587 -8.816 1.00 93.88 101 GLU A C 1
ATOM 797 O O . GLU A 1 101 ? 4.245 -8.534 -9.772 1.00 93.88 101 GLU A O 1
ATOM 802 N N . ALA A 1 102 ? 2.478 -9.473 -8.739 1.00 93.44 102 ALA A N 1
ATOM 803 C CA . ALA A 1 102 ? 2.179 -10.435 -9.797 1.00 93.44 102 ALA A CA 1
ATOM 804 C C . ALA A 1 102 ? 1.856 -9.727 -11.121 1.00 93.44 102 ALA A C 1
ATOM 806 O O . ALA A 1 102 ? 2.513 -9.994 -12.119 1.00 93.44 102 ALA A O 1
ATOM 807 N N . LYS A 1 103 ? 0.962 -8.729 -11.102 1.00 93.81 103 LYS A N 1
ATOM 808 C CA . LYS A 1 103 ? 0.625 -7.931 -12.295 1.00 93.81 103 LYS A CA 1
ATOM 809 C C . LYS A 1 103 ? 1.828 -7.203 -12.893 1.00 93.81 103 LYS A C 1
ATOM 811 O O . LYS A 1 103 ? 1.967 -7.140 -14.108 1.00 93.81 103 LYS A O 1
ATOM 816 N N . ILE A 1 104 ? 2.688 -6.627 -12.048 1.00 93.38 104 ILE A N 1
ATOM 817 C CA . ILE A 1 104 ? 3.920 -5.971 -12.512 1.00 93.38 104 ILE A CA 1
ATOM 818 C C . ILE A 1 104 ? 4.844 -7.006 -13.156 1.00 93.38 104 ILE A C 1
ATOM 820 O O . ILE A 1 104 ? 5.388 -6.748 -14.221 1.00 93.38 104 ILE A O 1
ATOM 824 N N . THR A 1 105 ? 5.003 -8.173 -12.532 1.00 92.88 105 THR A N 1
ATOM 825 C CA . THR A 1 105 ? 5.836 -9.260 -13.064 1.00 92.88 105 THR A CA 1
ATOM 826 C C . THR A 1 105 ? 5.306 -9.717 -14.425 1.00 92.88 105 THR A C 1
ATOM 828 O O . THR A 1 105 ? 6.064 -9.728 -15.382 1.00 92.88 105 THR A O 1
ATOM 831 N N . GLU A 1 106 ? 4.007 -10.002 -14.546 1.00 92.81 106 GLU A N 1
ATOM 832 C CA . GLU A 1 106 ? 3.350 -10.380 -15.809 1.00 92.81 106 GLU A CA 1
ATOM 833 C C . GLU A 1 106 ? 3.546 -9.325 -16.906 1.00 92.81 106 GLU A C 1
ATOM 835 O O . GLU A 1 106 ? 3.894 -9.660 -18.037 1.00 92.81 106 GLU A O 1
ATOM 840 N N . LEU A 1 107 ? 3.394 -8.041 -16.564 1.00 92.50 107 LEU A N 1
ATOM 841 C CA . LEU A 1 107 ? 3.640 -6.938 -17.492 1.00 92.50 107 LEU A CA 1
ATOM 842 C C . LEU A 1 107 ? 5.088 -6.924 -17.997 1.00 92.50 107 LEU A C 1
ATOM 844 O O . LEU A 1 107 ? 5.321 -6.713 -19.185 1.00 92.50 107 LEU A O 1
ATOM 848 N N . LEU A 1 108 ? 6.055 -7.139 -17.103 1.00 90.75 108 LEU A N 1
ATOM 849 C CA . LEU A 1 108 ? 7.471 -7.176 -17.461 1.00 90.75 108 LEU A CA 1
ATOM 850 C C . LEU A 1 108 ? 7.857 -8.456 -18.217 1.00 90.75 108 LEU A C 1
ATOM 852 O O . LEU A 1 108 ? 8.808 -8.418 -18.981 1.00 90.75 108 LEU A O 1
ATOM 856 N N . ILE A 1 109 ? 7.132 -9.568 -18.049 1.00 90.06 109 ILE A N 1
ATOM 857 C CA . ILE A 1 109 ? 7.311 -10.768 -18.888 1.00 90.06 109 ILE A CA 1
ATOM 858 C C . ILE A 1 109 ? 6.867 -10.458 -20.323 1.00 90.06 109 ILE A C 1
ATOM 860 O O . ILE A 1 109 ? 7.537 -10.836 -21.282 1.00 90.06 109 ILE A O 1
ATOM 864 N N . ALA A 1 110 ? 5.737 -9.762 -20.478 1.00 88.19 110 ALA A N 1
ATOM 865 C CA . ALA A 1 110 ? 5.202 -9.400 -21.788 1.00 88.19 110 ALA A CA 1
ATOM 866 C C . ALA A 1 110 ? 6.051 -8.330 -22.503 1.00 88.19 110 ALA A C 1
ATOM 868 O O . ALA A 1 110 ? 6.160 -8.335 -23.729 1.00 88.19 110 ALA A O 1
ATOM 869 N N . GLN A 1 111 ? 6.660 -7.412 -21.750 1.00 84.25 111 GLN A N 1
ATOM 870 C CA . GLN A 1 111 ? 7.571 -6.394 -22.270 1.00 84.25 111 GLN A CA 1
ATOM 871 C C . GLN A 1 111 ? 9.010 -6.923 -22.269 1.00 84.25 111 GLN A C 1
ATOM 873 O O . GLN A 1 111 ? 9.692 -6.871 -21.254 1.00 84.25 111 GLN A O 1
ATOM 878 N N . LYS A 1 112 ? 9.497 -7.391 -23.426 1.00 69.00 112 LYS A N 1
ATOM 879 C CA . LYS A 1 112 ? 10.889 -7.867 -23.574 1.00 69.00 112 LYS A CA 1
ATOM 880 C C . LYS A 1 112 ? 11.949 -6.785 -23.293 1.00 69.00 112 LYS A C 1
ATOM 882 O O . LYS A 1 112 ? 13.090 -7.127 -22.995 1.00 69.00 112 LYS A O 1
ATOM 887 N N . ASP A 1 113 ? 11.569 -5.507 -23.348 1.00 80.44 113 ASP A N 1
ATOM 888 C CA . ASP A 1 113 ? 12.445 -4.354 -23.128 1.00 80.44 113 ASP A CA 1
ATOM 889 C C . ASP A 1 113 ? 12.199 -3.651 -21.782 1.00 80.44 113 ASP A C 1
ATOM 891 O O . ASP A 1 113 ? 11.158 -3.791 -21.139 1.00 80.44 113 ASP A O 1
ATOM 895 N N . CYS A 1 114 ? 13.161 -2.823 -21.361 1.00 84.94 114 CYS A N 1
ATOM 896 C CA . CYS A 1 114 ? 13.050 -2.018 -20.145 1.00 84.94 114 CYS A CA 1
ATOM 897 C C . CYS A 1 114 ? 11.889 -1.008 -20.231 1.00 84.94 114 CYS A C 1
ATOM 899 O O . CYS A 1 114 ? 11.885 -0.133 -21.101 1.00 84.94 114 CYS A O 1
ATOM 901 N N . THR A 1 115 ? 10.978 -1.029 -19.257 1.00 91.00 115 THR A N 1
ATOM 902 C CA . THR A 1 115 ? 9.818 -0.122 -19.190 1.00 91.00 115 THR A CA 1
ATOM 903 C C . THR A 1 115 ? 9.961 0.946 -18.101 1.00 91.00 115 THR A C 1
ATOM 905 O O . THR A 1 115 ? 10.813 0.836 -17.230 1.00 91.00 115 THR A O 1
ATOM 908 N N . THR A 1 116 ? 9.138 1.996 -18.103 1.00 91.56 116 THR A N 1
ATOM 909 C CA . THR A 1 116 ? 9.204 3.078 -17.094 1.00 91.56 116 THR A CA 1
ATOM 910 C C . THR A 1 116 ? 8.172 2.897 -15.981 1.00 91.56 116 THR A C 1
ATOM 912 O O . THR A 1 116 ? 7.099 2.338 -16.204 1.00 91.56 116 THR A O 1
ATOM 915 N N . GLU A 1 117 ? 8.427 3.451 -14.788 1.00 91.38 117 GLU A N 1
ATOM 916 C CA . GLU A 1 117 ? 7.427 3.447 -13.700 1.00 91.38 117 GLU A CA 1
ATOM 917 C C . GLU A 1 117 ? 6.109 4.118 -14.126 1.00 91.38 117 GLU A C 1
ATOM 919 O O . GLU A 1 117 ? 5.033 3.662 -13.741 1.00 91.38 117 GLU A O 1
ATOM 924 N N . LYS A 1 118 ? 6.175 5.165 -14.963 1.00 90.06 118 LYS A N 1
ATOM 925 C CA . LYS A 1 118 ? 4.987 5.839 -15.507 1.00 90.06 118 LYS A CA 1
ATOM 926 C C . LYS A 1 118 ? 4.116 4.873 -16.313 1.00 90.06 118 LYS A C 1
ATOM 928 O O . LYS A 1 118 ? 2.901 4.864 -16.141 1.00 90.06 118 LYS A O 1
ATOM 933 N N . PHE A 1 119 ? 4.732 4.048 -17.157 1.00 90.69 119 PHE A N 1
ATOM 934 C CA . PHE A 1 119 ? 4.011 3.046 -17.936 1.00 90.69 119 PHE A CA 1
ATOM 935 C C . PHE A 1 119 ? 3.449 1.930 -17.046 1.00 90.69 119 PHE A C 1
ATOM 937 O O . PHE A 1 119 ? 2.275 1.589 -17.163 1.00 90.69 119 PHE A O 1
ATOM 944 N N . ILE A 1 120 ? 4.228 1.437 -16.077 1.00 92.19 120 ILE A N 1
ATOM 945 C CA . ILE A 1 120 ? 3.745 0.439 -15.108 1.00 92.19 120 ILE A CA 1
ATOM 946 C C . ILE A 1 120 ? 2.510 0.958 -14.360 1.00 92.19 120 ILE A C 1
ATOM 948 O O . ILE A 1 120 ? 1.524 0.239 -14.227 1.00 92.19 120 ILE A O 1
ATOM 952 N N . ARG A 1 121 ? 2.527 2.214 -13.898 1.00 92.94 121 ARG A N 1
ATOM 953 C CA . ARG A 1 121 ? 1.375 2.846 -13.231 1.00 92.94 121 ARG A CA 1
ATOM 954 C C . ARG A 1 121 ? 0.166 2.983 -14.147 1.00 92.94 121 ARG A C 1
ATOM 956 O O . ARG A 1 121 ? -0.950 2.805 -13.676 1.00 92.94 121 ARG A O 1
ATOM 963 N N . MET A 1 122 ? 0.374 3.254 -15.432 1.00 91.31 122 MET A N 1
ATOM 964 C CA . MET A 1 122 ? -0.709 3.327 -16.412 1.00 91.31 122 MET A CA 1
ATOM 965 C C . MET A 1 122 ? -1.416 1.976 -16.584 1.00 91.31 122 MET A C 1
ATOM 967 O O . MET A 1 122 ? -2.640 1.938 -16.622 1.00 91.31 122 MET A O 1
ATOM 971 N N . VAL A 1 123 ? -0.662 0.873 -16.635 1.00 90.56 123 VAL A N 1
ATOM 972 C CA . VAL A 1 123 ? -1.220 -0.466 -16.894 1.00 90.56 123 VAL A CA 1
ATOM 973 C C . VAL A 1 123 ? -1.719 -1.155 -15.619 1.00 90.56 123 VAL A C 1
ATOM 975 O O . VAL A 1 123 ? -2.806 -1.724 -15.590 1.00 90.56 123 VAL A O 1
ATOM 978 N N . VAL A 1 124 ? -0.938 -1.110 -14.537 1.00 89.56 124 VAL A N 1
ATOM 979 C CA . VAL A 1 124 ? -1.247 -1.800 -13.267 1.00 89.56 124 VAL A CA 1
ATOM 980 C C . VAL A 1 124 ? -2.172 -0.964 -12.371 1.00 89.56 124 VAL A C 1
ATOM 982 O O . VAL A 1 124 ? -2.872 -1.508 -11.511 1.00 89.56 124 VAL A O 1
ATOM 985 N N . GLY A 1 125 ? -2.191 0.353 -12.576 1.00 87.75 125 GLY A N 1
ATOM 986 C CA . GLY A 1 125 ? -2.982 1.325 -11.832 1.00 87.75 125 GLY A CA 1
ATOM 987 C C . GLY A 1 125 ? -2.116 2.271 -11.000 1.00 87.75 125 GLY A C 1
ATOM 988 O O . GLY A 1 125 ? -1.192 1.850 -10.291 1.00 87.75 125 GLY A O 1
ATOM 989 N N . ASP A 1 126 ? -2.444 3.563 -11.047 1.00 85.19 126 ASP A N 1
ATOM 990 C CA . ASP A 1 126 ? -1.706 4.601 -10.333 1.00 85.19 126 ASP A CA 1
ATOM 991 C C . ASP A 1 126 ? -2.189 4.729 -8.887 1.00 85.19 126 ASP A C 1
ATOM 993 O O . ASP A 1 126 ? -3.069 5.511 -8.534 1.00 85.19 126 ASP A O 1
ATOM 997 N N . ASN A 1 127 ? -1.627 3.892 -8.021 1.00 82.00 127 ASN A N 1
ATOM 998 C CA . ASN A 1 127 ? -1.915 3.932 -6.599 1.00 82.00 127 ASN A CA 1
ATOM 999 C C . ASN A 1 127 ? -0.626 3.853 -5.771 1.00 82.00 127 ASN A C 1
ATOM 1001 O O . ASN A 1 127 ? 0.464 3.521 -6.247 1.00 82.00 127 ASN A O 1
ATOM 1005 N N . THR A 1 128 ? -0.744 4.173 -4.483 1.00 74.62 128 THR A N 1
ATOM 1006 C CA . THR A 1 128 ? 0.384 4.123 -3.538 1.00 74.62 128 THR A CA 1
ATOM 1007 C C . THR A 1 128 ? 0.963 2.713 -3.361 1.00 74.62 128 THR A C 1
ATOM 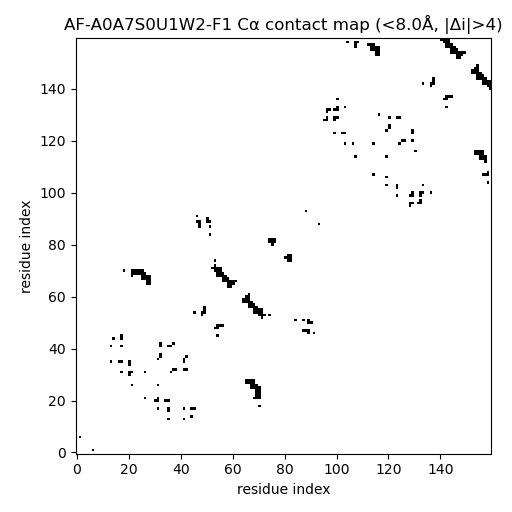1009 O O . THR A 1 128 ? 2.120 2.582 -2.959 1.00 74.62 128 THR A O 1
ATOM 1012 N N . GLY A 1 129 ? 0.190 1.666 -3.675 1.00 84.94 129 GLY A N 1
ATOM 1013 C CA . GLY A 1 129 ? 0.623 0.270 -3.641 1.00 84.94 129 GLY A CA 1
ATOM 1014 C C . GLY A 1 129 ? 1.601 -0.068 -4.764 1.00 84.94 129 GLY A C 1
ATOM 1015 O O . GLY A 1 129 ? 2.609 -0.711 -4.490 1.00 84.94 129 GLY A O 1
ATOM 1016 N N . THR A 1 130 ? 1.379 0.441 -5.978 1.00 89.94 130 THR A N 1
ATOM 1017 C CA . THR A 1 130 ? 2.221 0.181 -7.162 1.00 89.94 130 THR A CA 1
ATOM 1018 C C . THR A 1 130 ? 3.675 0.587 -6.934 1.00 89.94 130 THR A C 1
ATOM 1020 O O . THR A 1 130 ? 4.575 -0.236 -7.063 1.00 89.94 130 THR A O 1
ATOM 1023 N N . GLY A 1 131 ? 3.929 1.811 -6.460 1.00 90.44 131 GLY A N 1
ATOM 1024 C CA . GLY A 1 131 ? 5.299 2.248 -6.154 1.00 90.44 131 GLY A CA 1
ATOM 1025 C C . GLY A 1 131 ? 5.955 1.471 -5.004 1.00 90.44 131 GLY A C 1
ATOM 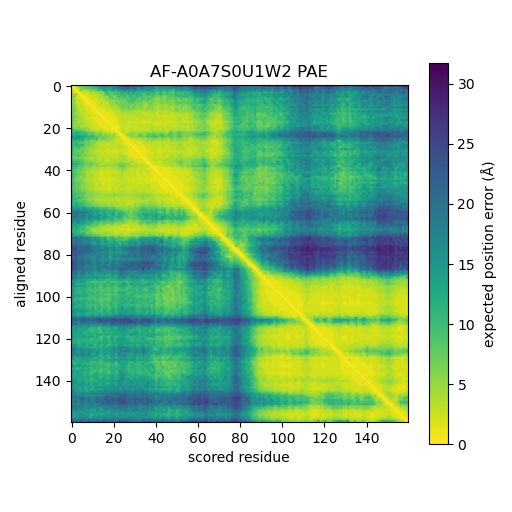1026 O O . GLY A 1 131 ? 7.172 1.295 -4.981 1.00 90.44 131 GLY A O 1
ATOM 1027 N N . LYS A 1 132 ? 5.170 0.986 -4.030 1.00 89.62 132 LYS A N 1
ATOM 1028 C CA . LYS A 1 132 ? 5.692 0.132 -2.951 1.00 89.62 132 LYS A CA 1
ATOM 1029 C C . LYS A 1 132 ? 6.049 -1.264 -3.471 1.00 89.62 132 LYS A C 1
ATOM 1031 O O . LYS A 1 132 ? 7.112 -1.758 -3.111 1.00 89.62 132 LYS A O 1
ATOM 1036 N N . ALA A 1 133 ? 5.210 -1.843 -4.325 1.00 93.00 133 ALA A N 1
ATOM 1037 C CA . ALA A 1 133 ? 5.444 -3.130 -4.970 1.00 93.00 133 ALA A CA 1
ATOM 1038 C C . ALA A 1 133 ? 6.696 -3.092 -5.861 1.00 93.00 133 ALA A C 1
ATOM 1040 O O . ALA A 1 133 ? 7.568 -3.935 -5.701 1.00 93.00 133 ALA A O 1
ATOM 1041 N N . ILE A 1 134 ? 6.857 -2.060 -6.702 1.00 92.88 134 ILE A N 1
ATOM 1042 C CA . ILE A 1 134 ? 8.066 -1.883 -7.531 1.00 92.88 134 ILE A CA 1
ATOM 1043 C C . ILE A 1 134 ? 9.324 -1.844 -6.658 1.00 92.88 134 ILE A C 1
ATOM 1045 O O . ILE A 1 134 ? 10.269 -2.587 -6.901 1.00 92.88 134 ILE A O 1
ATOM 1049 N N . ARG A 1 135 ? 9.339 -1.011 -5.606 1.00 91.69 135 ARG A N 1
ATOM 1050 C CA . ARG A 1 135 ? 10.495 -0.930 -4.697 1.00 91.69 135 ARG A CA 1
ATOM 1051 C C . ARG A 1 135 ? 10.820 -2.273 -4.050 1.00 91.69 135 ARG A C 1
ATOM 1053 O O . ARG A 1 135 ? 11.992 -2.596 -3.926 1.00 91.69 135 ARG A O 1
ATOM 1060 N N . ARG A 1 136 ? 9.803 -3.040 -3.651 1.00 91.56 136 ARG A N 1
ATOM 1061 C CA . ARG A 1 136 ? 10.000 -4.351 -3.028 1.00 91.56 136 ARG A CA 1
ATOM 1062 C C . ARG A 1 136 ? 10.529 -5.386 -4.016 1.00 91.56 136 ARG A C 1
ATOM 1064 O O . ARG A 1 136 ? 11.449 -6.113 -3.668 1.00 91.56 136 ARG A O 1
ATOM 1071 N N . LEU A 1 137 ? 10.010 -5.411 -5.243 1.00 93.25 137 LEU A N 1
ATOM 1072 C CA . LEU A 1 137 ? 10.529 -6.271 -6.308 1.00 93.25 137 LEU A CA 1
ATOM 1073 C C . LEU A 1 137 ? 12.004 -5.979 -6.602 1.00 93.25 137 LEU A C 1
ATOM 1075 O O . LEU A 1 137 ? 12.781 -6.917 -6.727 1.00 93.25 137 LEU A O 1
ATOM 1079 N N . VAL A 1 138 ? 12.395 -4.700 -6.621 1.00 93.25 138 VAL A N 1
ATOM 1080 C CA . VAL A 1 138 ? 13.799 -4.292 -6.791 1.00 93.25 138 VAL A CA 1
ATOM 1081 C C . VAL A 1 138 ? 14.661 -4.702 -5.597 1.00 93.25 138 VAL A C 1
ATOM 1083 O O . VAL A 1 138 ? 15.728 -5.273 -5.777 1.00 93.25 138 VAL A O 1
ATOM 1086 N N . SER A 1 139 ? 14.211 -4.443 -4.366 1.00 91.25 139 SER A N 1
ATOM 1087 C CA . SER A 1 139 ? 14.955 -4.836 -3.160 1.00 91.25 139 SER A CA 1
ATOM 1088 C C . SER A 1 139 ? 15.123 -6.351 -3.016 1.00 91.25 139 SER A C 1
ATOM 1090 O O . SER A 1 139 ? 16.093 -6.785 -2.407 1.00 91.25 139 SER A O 1
ATOM 1092 N N . ASN A 1 140 ? 14.207 -7.140 -3.579 1.00 91.19 140 ASN A N 1
ATOM 1093 C CA . ASN A 1 140 ? 14.247 -8.601 -3.550 1.00 91.19 140 ASN A CA 1
ATOM 1094 C C . ASN A 1 140 ? 14.947 -9.210 -4.785 1.00 91.19 140 ASN A C 1
ATOM 1096 O O . ASN A 1 140 ? 14.788 -10.403 -5.025 1.00 91.19 140 ASN A O 1
ATOM 1100 N N . GLY A 1 141 ? 15.633 -8.413 -5.613 1.00 89.56 141 GLY A N 1
ATOM 1101 C CA . GLY A 1 141 ? 16.348 -8.865 -6.820 1.00 89.56 141 GLY A CA 1
ATOM 1102 C C . GLY A 1 141 ? 15.462 -9.095 -8.048 1.00 89.56 141 GLY A C 1
ATOM 1103 O O . GLY A 1 141 ? 15.845 -8.752 -9.153 1.00 89.56 141 GLY A O 1
ATOM 1104 N N . ARG A 1 142 ? 14.206 -9.515 -7.859 1.00 90.69 142 ARG A N 1
ATOM 1105 C CA . ARG A 1 142 ? 13.262 -9.914 -8.928 1.00 90.69 142 ARG A CA 1
ATOM 1106 C C . ARG A 1 142 ? 13.067 -8.921 -10.085 1.00 90.69 142 ARG A C 1
ATOM 1108 O O . ARG A 1 142 ? 12.556 -9.313 -11.129 1.00 90.69 142 ARG A O 1
ATOM 1115 N N . VAL A 1 143 ? 13.348 -7.635 -9.882 1.00 92.50 143 VAL A N 1
ATOM 1116 C CA . VAL A 1 143 ? 13.275 -6.599 -10.920 1.00 92.50 143 VAL A CA 1
ATOM 1117 C C . VAL A 1 143 ? 14.531 -5.745 -10.862 1.00 92.50 143 VAL A C 1
ATOM 1119 O O . VAL A 1 143 ? 14.832 -5.130 -9.840 1.00 92.50 143 VAL A O 1
ATOM 1122 N N . LEU A 1 144 ? 15.210 -5.604 -11.993 1.00 91.88 144 LEU A N 1
ATOM 1123 C CA . LEU A 1 144 ? 16.334 -4.692 -12.132 1.00 91.88 144 LEU A CA 1
ATOM 1124 C C . LEU A 1 144 ? 15.836 -3.284 -12.436 1.00 91.88 144 LEU A C 1
ATOM 1126 O O . LEU A 1 144 ? 15.032 -3.063 -13.344 1.00 91.88 144 LEU A O 1
ATOM 1130 N N . ARG A 1 145 ? 16.365 -2.312 -11.692 1.00 92.75 145 ARG A N 1
ATOM 1131 C CA . ARG A 1 145 ? 16.164 -0.885 -11.948 1.00 92.75 145 ARG A CA 1
ATOM 1132 C C . ARG A 1 145 ? 17.417 -0.299 -12.589 1.00 92.75 145 ARG A C 1
ATOM 1134 O O . ARG A 1 145 ? 18.484 -0.338 -11.986 1.00 92.75 145 ARG A O 1
ATOM 1141 N N . VAL A 1 146 ? 17.263 0.297 -13.765 1.00 88.81 146 VAL A N 1
ATOM 1142 C CA . VAL A 1 146 ? 18.341 0.909 -14.555 1.00 88.81 146 VAL A CA 1
ATOM 1143 C C . VAL A 1 146 ? 18.063 2.395 -14.819 1.00 88.81 146 VAL A C 1
ATOM 1145 O O . VAL A 1 146 ? 16.916 2.843 -14.747 1.00 88.81 146 VAL A O 1
ATOM 1148 N N . GLY A 1 147 ? 19.109 3.164 -15.133 1.00 85.12 147 GLY A N 1
ATOM 1149 C CA . GLY A 1 147 ? 19.034 4.613 -15.387 1.00 85.12 147 GLY A CA 1
ATOM 1150 C C . GLY A 1 147 ? 19.332 5.477 -14.156 1.00 85.12 147 GLY A C 1
ATOM 1151 O O . GLY A 1 147 ? 19.479 4.964 -13.045 1.00 85.12 147 GLY A O 1
ATOM 1152 N N . LYS A 1 148 ? 19.447 6.799 -14.351 1.00 81.81 148 LYS A N 1
ATOM 1153 C CA . LYS A 1 148 ? 19.847 7.736 -13.282 1.00 81.81 148 LYS A CA 1
ATOM 1154 C C . LYS A 1 148 ? 18.681 8.199 -12.406 1.00 81.81 148 LYS A C 1
ATOM 1156 O O . LYS A 1 148 ? 18.902 8.551 -11.250 1.00 81.81 148 LYS A O 1
ATOM 1161 N N . GLY A 1 149 ? 17.449 8.146 -12.914 1.00 78.81 149 GLY A N 1
ATOM 1162 C CA . GLY A 1 149 ? 16.251 8.487 -12.144 1.00 78.81 149 GLY A CA 1
ATOM 1163 C C . GLY A 1 149 ? 16.075 9.987 -11.922 1.00 78.81 149 GLY A C 1
ATOM 1164 O O . GLY A 1 149 ? 15.850 10.422 -10.794 1.00 78.81 149 GLY A O 1
ATOM 1165 N N . GLY A 1 150 ? 16.177 10.767 -12.997 1.00 78.56 150 GLY A N 1
ATOM 1166 C CA . GLY A 1 150 ? 16.008 12.220 -13.003 1.00 78.56 150 GLY A CA 1
ATOM 1167 C C . GLY A 1 150 ? 14.886 12.691 -13.930 1.00 78.56 150 GLY A C 1
ATOM 1168 O O . GLY A 1 150 ? 14.302 11.917 -14.691 1.00 78.56 150 GLY A O 1
ATOM 1169 N N . VAL A 1 151 ? 14.583 13.989 -13.881 1.00 70.06 151 VAL A N 1
ATOM 1170 C CA . VAL A 1 151 ? 13.676 14.626 -14.848 1.00 70.06 151 VAL A CA 1
ATOM 1171 C C . VAL A 1 151 ? 14.334 14.555 -16.230 1.00 70.06 151 VAL A C 1
ATOM 1173 O O . VAL A 1 151 ? 15.436 15.059 -16.408 1.00 70.06 151 VAL A O 1
ATOM 1176 N N . GLY A 1 152 ? 13.685 13.881 -17.182 1.00 78.06 152 GLY A N 1
ATOM 1177 C CA . GLY A 1 152 ? 14.221 13.623 -18.527 1.00 78.06 152 GLY A CA 1
ATOM 1178 C C . GLY A 1 152 ? 14.922 12.267 -18.699 1.00 78.06 152 GLY A C 1
ATOM 1179 O O . GLY A 1 152 ? 14.969 11.769 -19.818 1.00 78.06 152 GLY A O 1
ATOM 1180 N N . ASP A 1 153 ? 15.365 11.623 -17.611 1.00 81.81 153 ASP A N 1
ATOM 1181 C CA . ASP A 1 153 ? 15.929 10.260 -17.617 1.00 81.81 153 ASP A CA 1
ATOM 1182 C C . ASP A 1 153 ? 15.313 9.413 -16.484 1.00 81.81 153 ASP A C 1
ATOM 1184 O O . ASP A 1 153 ? 15.929 9.210 -15.426 1.00 81.81 153 ASP A O 1
ATOM 1188 N N . PRO A 1 154 ? 14.045 8.984 -16.641 1.00 86.25 154 PRO A N 1
ATOM 1189 C CA . PRO A 1 154 ? 13.349 8.231 -15.611 1.00 86.25 154 PRO A CA 1
ATOM 1190 C C . PRO A 1 154 ? 13.965 6.842 -15.442 1.00 86.25 154 PRO A C 1
ATOM 1192 O O . PRO A 1 154 ? 14.459 6.238 -16.394 1.00 86.25 154 PRO A O 1
ATOM 1195 N N . TYR A 1 155 ? 13.849 6.291 -14.232 1.00 91.62 155 TYR A N 1
ATOM 1196 C CA . TYR A 1 155 ? 14.201 4.893 -14.011 1.00 91.62 155 TYR A CA 1
ATOM 1197 C C . TYR A 1 155 ? 13.428 3.981 -14.959 1.00 91.62 155 TYR A C 1
ATOM 1199 O O . TYR A 1 155 ? 12.214 4.139 -15.158 1.00 91.62 155 TYR A O 1
ATOM 1207 N N . ARG A 1 156 ? 14.146 2.993 -15.489 1.00 91.81 156 ARG A N 1
ATOM 1208 C CA . ARG A 1 156 ? 13.567 1.892 -16.243 1.00 91.81 156 ARG A CA 1
ATOM 1209 C C . ARG A 1 156 ? 13.690 0.593 -15.461 1.00 91.81 156 ARG A C 1
ATOM 1211 O O . ARG A 1 156 ? 14.583 0.436 -14.631 1.00 91.81 156 ARG A O 1
ATOM 1218 N N . TYR A 1 157 ? 12.776 -0.320 -15.726 1.00 93.38 157 TYR A N 1
ATOM 1219 C CA . TYR A 1 157 ? 12.576 -1.551 -14.985 1.00 93.38 157 TYR A CA 1
ATOM 1220 C C . TYR A 1 157 ? 12.474 -2.704 -15.970 1.00 93.38 157 TYR A C 1
ATOM 1222 O O . TYR A 1 157 ? 11.778 -2.593 -16.980 1.00 93.38 157 TYR A O 1
ATOM 1230 N N . ARG A 1 158 ? 13.162 -3.799 -15.671 1.00 91.81 158 ARG A N 1
ATOM 1231 C CA . ARG A 1 158 ? 13.064 -5.068 -16.396 1.00 91.81 158 ARG A CA 1
ATOM 1232 C C . ARG A 1 158 ? 13.149 -6.223 -15.409 1.00 91.81 158 ARG A C 1
ATOM 1234 O O . ARG A 1 158 ? 13.597 -6.021 -14.280 1.00 91.81 158 ARG A O 1
ATOM 1241 N N . LEU A 1 159 ? 12.731 -7.409 -15.827 1.00 89.62 159 LEU A N 1
ATOM 1242 C CA . LEU A 1 159 ? 13.006 -8.611 -15.045 1.00 89.62 159 LEU A CA 1
ATOM 1243 C C . LEU A 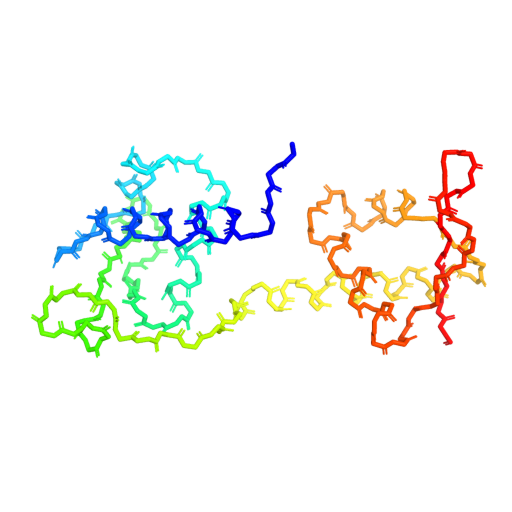1 159 ? 14.513 -8.865 -14.988 1.00 89.62 159 LEU A C 1
ATOM 1245 O O . LEU A 1 159 ? 15.242 -8.494 -15.914 1.00 89.62 159 LEU A O 1
ATOM 1249 N N . GLU A 1 160 ? 14.949 -9.403 -13.852 1.00 80.44 160 GLU A N 1
ATOM 1250 C CA . GLU A 1 160 ? 16.270 -10.024 -13.727 1.00 80.44 160 GLU A CA 1
ATOM 1251 C C . GLU A 1 160 ? 16.312 -11.338 -14.512 1.00 80.44 160 GLU A C 1
ATOM 1253 O O . GLU A 1 160 ? 15.300 -12.079 -14.463 1.00 80.44 160 GLU A O 1
#

Foldseek 3Di:
DDDPVNVVVVLVVLLVQLDVQQPADWDFPVSSCVRSNPDPSSVLSVLVCCQLVQWDWDFDCDPVTTTIIHGDCVQADPVRHGDDRPPDDRVVLVVVLVVLLVLLLVVQVVVVDWAFLVVSCVRSHPDPSNVVSQVVCCVVQQKDWDWDDDDVIHITIHGD

Solvent-accessible surface area (backbone atoms only — not comparable to full-atom values): 9143 Å² total; per-residue (Å²): 132,87,52,77,63,59,53,51,53,51,52,52,53,52,47,50,48,53,52,60,56,38,42,96,45,77,32,42,58,66,59,38,28,70,72,70,44,85,40,77,64,52,57,50,48,54,50,31,35,41,66,69,56,42,27,44,77,43,67,83,59,41,98,92,35,53,37,29,35,32,62,38,67,90,47,42,40,99,87,70,46,68,53,90,72,74,94,70,72,34,60,70,56,50,54,51,36,52,55,50,38,50,52,53,50,54,52,40,66,73,40,90,58,73,41,41,63,72,56,49,27,69,75,77,41,84,49,81,58,48,64,51,28,53,53,49,36,37,76,67,54,63,25,40,76,43,77,86,57,46,94,96,41,60,40,27,39,33,63,103

Mean predicted aligned error: 10.99 Å

Sequence (160 aa):
KMTKEERQNQKIKRQEEVMRAIGRASVTEKCVLEKVGDSRYTREILRRLLAQGIVNRKGKGGSNDPFLYTINTCHLNCDGGLAETPNLVDPGLEVRLKRIEAKITELLIAQKDCTTEKFIRMVVGDNTGTGKAIRRLVSNGRVLRVGKGGVGDPYRYRLE

Secondary structure (DSSP, 8-state):
---HHHHHHHHHHHHHHHHHHHTTS-EEHHHHHHHH---HHHHHHHHHHHHTTSEEEES-SBTTBPPEEEE-GGGB-TTSPBP-------HHHHHHHHHHHHHHHHHHHH--S-EEHHHHHHHH-SSHHHHHHHHHHHHTSSEEEES--BTTB--EEEE-

Radius of gyration: 19.79 Å; Cα contacts (8 Å, |Δi|>4): 186; chains: 1; bounding box: 49×29×57 Å